Protein AF-A0ABD3RJJ1-F1 (afdb_monomer_lite)

pLDDT: mean 92.73, std 4.5, range [65.69, 96.06]

Secondary structure (DSSP, 8-state):
-EE-SEEEEEE-SS-EEEEEEEEEEEEEETT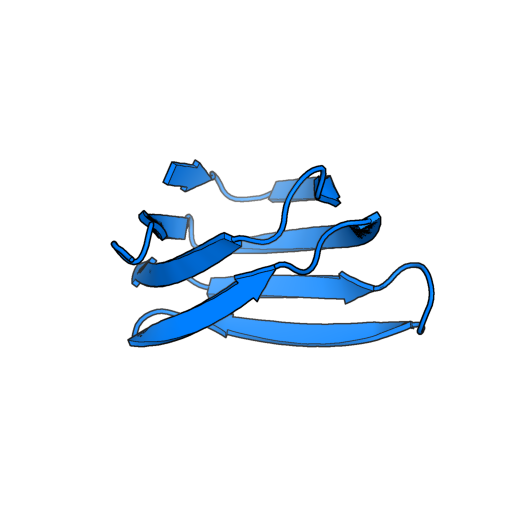T--EEEEETT-EEEE-TT-EEEEEEEEEEEEEEPP-

Structure (mmCIF, N/CA/C/O backbone):
data_AF-A0ABD3RJJ1-F1
#
_entry.id   AF-A0ABD3RJJ1-F1
#
loop_
_atom_site.group_PDB
_atom_site.id
_atom_site.type_symbol
_atom_site.label_atom_id
_atom_site.label_alt_id
_atom_site.label_comp_id
_atom_site.label_asym_id
_atom_site.label_entity_id
_atom_site.label_seq_id
_atom_site.pdbx_PDB_ins_code
_atom_site.Cartn_x
_atom_site.Cartn_y
_atom_site.Cartn_z
_atom_site.occupancy
_atom_site.B_iso_or_equiv
_atom_site.auth_seq_id
_atom_site.auth_comp_id
_atom_site.auth_asym_id
_atom_site.auth_atom_id
_atom_site.pdbx_PDB_model_num
ATOM 1 N N . MET A 1 1 ? -4.010 9.289 -8.201 1.00 86.00 1 MET A N 1
ATOM 2 C CA . MET A 1 1 ? -2.932 9.522 -7.215 1.00 86.00 1 MET A CA 1
ATOM 3 C C . MET A 1 1 ? -1.616 9.021 -7.786 1.00 86.00 1 MET A C 1
ATOM 5 O O . MET A 1 1 ? -1.618 8.006 -8.476 1.00 86.00 1 MET A O 1
ATOM 9 N N . PHE A 1 2 ? -0.517 9.729 -7.534 1.00 90.06 2 PHE A N 1
ATOM 10 C CA . PHE A 1 2 ? 0.815 9.369 -8.020 1.00 90.06 2 PHE A CA 1
ATOM 11 C C . PHE A 1 2 ? 1.825 9.481 -6.878 1.00 90.06 2 PHE A C 1
ATOM 13 O O . PHE A 1 2 ? 1.806 10.480 -6.163 1.00 90.06 2 PHE A O 1
ATOM 20 N N . TYR A 1 3 ? 2.695 8.480 -6.723 1.00 89.25 3 TYR A N 1
ATOM 21 C CA . TYR A 1 3 ? 3.784 8.519 -5.743 1.00 89.25 3 TYR A CA 1
ATOM 22 C C . TYR A 1 3 ? 5.118 8.149 -6.390 1.00 89.25 3 TYR A C 1
ATOM 24 O O . TYR A 1 3 ? 5.230 7.179 -7.145 1.00 89.25 3 TYR A O 1
ATOM 32 N N . ASN A 1 4 ? 6.145 8.925 -6.051 1.00 94.69 4 ASN A N 1
ATOM 33 C CA . ASN A 1 4 ? 7.518 8.674 -6.466 1.00 94.69 4 ASN A CA 1
ATOM 34 C C . ASN A 1 4 ? 8.145 7.512 -5.688 1.00 94.69 4 ASN A C 1
ATOM 36 O O . ASN A 1 4 ? 7.633 7.066 -4.662 1.00 94.69 4 ASN A O 1
ATOM 40 N N . ARG A 1 5 ? 9.294 7.039 -6.184 1.00 95.44 5 ARG A N 1
ATOM 41 C CA . ARG A 1 5 ? 10.123 6.058 -5.473 1.00 95.44 5 ARG A CA 1
ATOM 42 C C . ARG A 1 5 ? 10.532 6.622 -4.114 1.00 95.44 5 ARG A C 1
ATOM 44 O O . ARG A 1 5 ? 10.936 7.778 -4.027 1.00 95.44 5 ARG A O 1
ATOM 51 N N . GLY A 1 6 ? 10.456 5.800 -3.076 1.00 95.25 6 GLY A N 1
ATOM 52 C CA . GLY A 1 6 ? 10.775 6.231 -1.720 1.00 95.25 6 GLY A CA 1
ATOM 53 C C . GLY A 1 6 ? 10.150 5.345 -0.657 1.00 95.25 6 GLY A C 1
ATOM 54 O O . GLY A 1 6 ? 9.490 4.351 -0.965 1.00 95.25 6 GLY A O 1
ATOM 55 N N . LYS A 1 7 ? 10.387 5.710 0.602 1.00 95.69 7 LYS A N 1
ATOM 56 C CA . LYS A 1 7 ? 9.803 5.049 1.765 1.00 95.69 7 LYS A CA 1
ATOM 57 C C . LYS A 1 7 ? 9.035 6.078 2.581 1.00 95.69 7 LYS A C 1
ATOM 59 O O . LYS A 1 7 ? 9.587 7.131 2.883 1.00 95.69 7 LYS A O 1
ATOM 64 N N . PHE A 1 8 ? 7.792 5.770 2.929 1.00 92.69 8 PHE A N 1
ATOM 65 C CA . PHE A 1 8 ? 6.880 6.711 3.574 1.00 92.69 8 PHE A CA 1
ATOM 66 C C . PHE A 1 8 ? 6.117 6.007 4.688 1.00 92.69 8 PHE A C 1
ATOM 68 O O . PHE A 1 8 ? 5.623 4.898 4.483 1.00 92.69 8 PHE A O 1
ATOM 75 N N . ASN A 1 9 ? 6.001 6.655 5.843 1.00 94.06 9 ASN A N 1
ATOM 76 C CA . ASN A 1 9 ? 5.068 6.226 6.878 1.00 94.06 9 ASN A CA 1
ATOM 77 C C . ASN A 1 9 ? 3.717 6.876 6.588 1.00 94.06 9 ASN A C 1
ATOM 79 O O . ASN A 1 9 ? 3.662 8.072 6.302 1.00 94.06 9 ASN A O 1
ATOM 83 N N . MET A 1 10 ? 2.648 6.089 6.622 1.00 91.50 10 MET A N 1
ATOM 84 C CA . MET A 1 10 ? 1.299 6.548 6.314 1.00 91.50 10 MET A CA 1
ATOM 85 C C . MET A 1 10 ? 0.299 5.987 7.315 1.00 91.50 10 MET A C 1
ATOM 87 O O . MET A 1 10 ? 0.412 4.834 7.729 1.00 91.50 10 MET A O 1
ATOM 91 N N . LYS A 1 11 ? -0.701 6.807 7.632 1.00 93.94 11 LYS A N 1
ATOM 92 C CA . LYS A 1 11 ? -1.948 6.408 8.273 1.00 93.94 11 LYS A CA 1
ATOM 93 C C . LYS A 1 11 ? -3.084 6.693 7.302 1.00 93.94 11 LYS A C 1
ATOM 95 O O . LYS A 1 11 ? -3.135 7.780 6.725 1.00 93.94 11 LYS A O 1
ATOM 100 N N . TYR A 1 12 ? -3.951 5.717 7.069 1.00 91.19 12 TYR A N 1
ATOM 101 C CA . TYR A 1 12 ? -5.093 5.904 6.180 1.00 91.19 12 TYR A CA 1
ATOM 102 C C . TYR A 1 12 ? -6.294 6.413 6.971 1.00 91.19 12 TYR A C 1
ATOM 104 O O . TYR A 1 12 ? -6.861 5.693 7.780 1.00 91.19 12 TYR A O 1
ATOM 112 N N . GLU A 1 13 ? -6.685 7.662 6.733 1.00 93.62 13 GLU A N 1
ATOM 113 C CA . GLU A 1 13 ? -7.781 8.314 7.471 1.00 93.62 13 GLU A CA 1
ATOM 114 C C . GLU A 1 13 ? -9.179 7.848 7.041 1.00 93.62 13 GLU A C 1
ATOM 116 O O . GLU A 1 13 ? -10.154 8.136 7.719 1.00 93.62 13 GLU A O 1
ATOM 121 N N . GLN A 1 14 ? -9.299 7.188 5.887 1.00 94.31 14 GLN A N 1
ATOM 122 C CA . GLN A 1 14 ? -10.560 6.659 5.359 1.00 94.31 14 GLN A CA 1
ATOM 123 C C . GLN A 1 14 ? -10.272 5.424 4.514 1.00 94.31 14 GLN A C 1
ATOM 125 O O . GLN A 1 14 ? -9.243 5.377 3.827 1.00 94.31 14 GLN A O 1
ATOM 130 N N . GLU A 1 15 ? -11.207 4.475 4.499 1.00 94.50 15 GLU A N 1
ATOM 131 C CA . GLU A 1 15 ? -11.113 3.321 3.615 1.00 94.50 15 GLU A CA 1
ATOM 132 C C . GLU A 1 15 ? -11.229 3.751 2.151 1.00 94.50 15 GLU A C 1
ATOM 134 O O . GLU A 1 15 ? -12.150 4.472 1.756 1.00 94.50 15 GLU A O 1
ATOM 139 N N . LYS A 1 16 ? -10.284 3.301 1.321 1.00 93.50 16 LYS A N 1
ATOM 140 C CA . LYS A 1 16 ? -10.309 3.555 -0.121 1.00 93.50 16 LYS A CA 1
ATOM 141 C C . LYS A 1 16 ? -9.821 2.348 -0.895 1.00 93.50 16 LYS A C 1
ATOM 143 O O . LYS A 1 16 ? -8.848 1.696 -0.527 1.00 93.50 16 LYS A O 1
ATOM 148 N N . THR A 1 17 ? -10.473 2.097 -2.024 1.00 95.12 17 THR A N 1
ATOM 149 C CA . THR A 1 17 ? -10.068 1.060 -2.971 1.00 95.12 17 THR A CA 1
ATOM 150 C C . THR A 1 17 ? -9.560 1.701 -4.258 1.00 95.12 17 THR A C 1
ATOM 152 O O . THR A 1 17 ? -10.191 2.607 -4.808 1.00 95.12 17 THR A O 1
ATOM 155 N N . PHE A 1 18 ? -8.414 1.234 -4.748 1.00 94.50 18 PHE A N 1
ATOM 156 C CA . PHE A 1 18 ? -7.732 1.800 -5.905 1.00 94.50 18 PHE A CA 1
ATOM 157 C C . PHE A 1 18 ? -7.339 0.730 -6.913 1.00 94.50 18 PHE A C 1
ATOM 159 O O . PHE A 1 18 ? -6.826 -0.328 -6.552 1.00 94.50 18 PHE A O 1
ATOM 166 N N . TYR A 1 19 ? -7.490 1.056 -8.191 1.00 95.25 19 TYR A N 1
ATOM 167 C CA . TYR A 1 19 ? -6.867 0.299 -9.267 1.00 95.25 19 TYR A CA 1
ATOM 168 C C . TYR A 1 19 ? -5.416 0.732 -9.429 1.00 95.25 19 TYR A C 1
ATOM 170 O O . TYR A 1 19 ? -5.118 1.913 -9.651 1.00 95.25 19 TYR A O 1
ATOM 178 N N . MET A 1 20 ? -4.517 -0.242 -9.354 1.00 94.31 20 MET A N 1
ATOM 179 C CA . MET A 1 20 ? -3.093 -0.045 -9.531 1.00 94.31 20 MET A CA 1
ATOM 180 C C . MET A 1 20 ? -2.752 -0.021 -11.021 1.00 94.31 20 MET A C 1
ATOM 182 O O . MET A 1 20 ? -2.657 -1.059 -11.665 1.00 94.31 20 MET A O 1
ATOM 186 N N . ALA A 1 21 ? -2.572 1.161 -11.603 1.00 94.88 21 ALA A N 1
ATOM 187 C CA . ALA A 1 21 ? -2.379 1.282 -13.047 1.00 94.88 21 ALA A CA 1
ATOM 188 C C . ALA A 1 21 ? -0.934 1.027 -13.486 1.00 94.88 21 ALA A C 1
ATOM 190 O O . ALA A 1 21 ? -0.694 0.487 -14.563 1.00 94.88 21 ALA A O 1
ATOM 191 N N . ARG A 1 22 ? 0.043 1.464 -12.683 1.00 95.88 22 ARG A N 1
ATOM 192 C CA . ARG A 1 22 ? 1.480 1.342 -12.981 1.00 95.88 22 ARG A CA 1
ATOM 193 C C . ARG A 1 22 ? 2.297 1.261 -11.704 1.00 95.88 22 ARG A C 1
ATOM 195 O O . ARG A 1 22 ? 1.938 1.904 -10.725 1.00 95.88 22 ARG A O 1
ATOM 202 N N . GLY A 1 23 ? 3.448 0.596 -11.772 1.00 94.94 23 GLY A N 1
ATOM 203 C CA . GLY A 1 23 ? 4.449 0.582 -10.704 1.00 94.94 23 GLY A CA 1
ATOM 204 C C . GLY A 1 23 ? 4.384 -0.661 -9.824 1.00 94.94 23 GLY A C 1
ATOM 205 O O . GLY A 1 23 ? 3.687 -1.622 -10.138 1.00 94.94 23 GLY A O 1
ATOM 206 N N . LYS A 1 24 ? 5.166 -0.635 -8.742 1.00 95.38 24 LYS A N 1
ATOM 207 C CA . LYS A 1 24 ? 5.242 -1.699 -7.737 1.00 95.38 24 LYS A CA 1
ATOM 208 C C . LYS A 1 24 ? 5.572 -1.088 -6.380 1.00 95.38 24 LYS A C 1
ATOM 210 O O . LYS A 1 24 ? 6.514 -0.293 -6.268 1.00 95.38 24 LYS A O 1
ATOM 215 N N . ALA A 1 25 ? 4.824 -1.486 -5.362 1.00 94.81 25 ALA A N 1
ATOM 216 C CA . ALA A 1 25 ? 5.027 -1.058 -3.990 1.00 94.81 25 ALA A CA 1
ATOM 217 C C . ALA A 1 25 ? 4.913 -2.236 -3.020 1.00 94.81 25 ALA A C 1
ATOM 219 O O . ALA A 1 25 ? 4.353 -3.288 -3.330 1.00 94.81 25 ALA A O 1
ATOM 220 N N . LYS A 1 26 ? 5.494 -2.031 -1.845 1.00 95.25 26 LYS A N 1
ATOM 221 C CA . LYS A 1 26 ? 5.478 -2.947 -0.716 1.00 95.25 26 LYS A CA 1
ATOM 222 C C . LYS A 1 26 ? 4.989 -2.189 0.504 1.00 95.25 26 LYS A C 1
ATOM 224 O O . LYS A 1 26 ? 5.457 -1.086 0.754 1.00 95.25 26 LYS A O 1
ATOM 229 N N . MET A 1 27 ? 4.057 -2.751 1.252 1.00 94.62 27 MET A N 1
ATOM 230 C CA . MET A 1 27 ? 3.534 -2.170 2.482 1.00 94.62 27 MET A CA 1
ATOM 231 C C . MET A 1 27 ? 3.877 -3.071 3.653 1.00 94.62 27 MET A C 1
ATOM 233 O O . MET A 1 27 ? 3.649 -4.273 3.591 1.00 94.62 27 MET A O 1
ATOM 237 N N . HIS A 1 28 ? 4.396 -2.469 4.714 1.00 95.25 28 HIS A N 1
ATOM 238 C CA . HIS A 1 28 ? 4.653 -3.109 5.994 1.00 95.25 28 HIS A CA 1
ATOM 239 C C . HIS A 1 28 ? 3.632 -2.581 6.998 1.00 95.25 28 HIS A C 1
ATOM 241 O O . HIS A 1 28 ? 3.662 -1.393 7.327 1.00 95.25 28 HIS A O 1
ATOM 247 N N . SER A 1 29 ? 2.724 -3.439 7.453 1.00 93.88 29 SER A N 1
ATOM 248 C CA . SER A 1 29 ? 1.780 -3.113 8.521 1.00 93.88 29 SER A CA 1
ATOM 249 C C . SER A 1 29 ? 2.538 -2.926 9.831 1.00 93.88 29 SER A C 1
ATOM 251 O O . SER A 1 29 ? 3.301 -3.804 10.238 1.00 93.88 29 SER A O 1
ATOM 253 N N . LEU A 1 30 ? 2.342 -1.785 10.494 1.00 92.12 30 LEU A N 1
ATOM 254 C CA . LEU A 1 30 ? 2.986 -1.521 11.783 1.00 92.12 30 LEU A CA 1
ATOM 255 C C . LEU A 1 30 ? 2.273 -2.228 12.944 1.00 92.12 30 LEU A C 1
ATOM 257 O O . LEU A 1 30 ? 2.892 -2.452 13.979 1.00 92.12 30 LEU A O 1
ATOM 261 N N . SER A 1 31 ? 1.005 -2.611 12.772 1.00 88.62 31 SER A N 1
ATOM 262 C CA . SER A 1 31 ? 0.215 -3.304 13.796 1.00 88.62 31 SER A CA 1
ATOM 263 C C . SER A 1 31 ? 0.368 -4.824 13.746 1.00 88.62 31 SER A C 1
ATOM 265 O O . SER A 1 31 ? 0.403 -5.467 14.791 1.00 88.62 31 SER A O 1
ATOM 267 N N . THR A 1 32 ? 0.474 -5.405 12.547 1.00 88.25 32 THR A N 1
ATOM 268 C CA . THR A 1 32 ? 0.474 -6.868 12.355 1.00 88.25 32 THR A CA 1
ATOM 269 C C . THR A 1 32 ? 1.825 -7.436 11.924 1.00 88.25 32 THR A C 1
ATOM 271 O O . THR A 1 32 ? 1.976 -8.650 11.856 1.00 88.25 32 THR A O 1
ATOM 274 N N . SER A 1 33 ? 2.826 -6.592 11.633 1.00 87.69 33 SER A N 1
ATOM 275 C CA . SER A 1 33 ? 4.102 -6.986 10.997 1.00 87.69 33 SER A CA 1
ATOM 276 C C . SER A 1 33 ? 3.950 -7.680 9.635 1.00 87.69 33 SER A C 1
ATOM 278 O O . SER A 1 33 ? 4.930 -8.165 9.068 1.00 87.69 33 SER A O 1
ATOM 280 N N . GLU A 1 34 ? 2.736 -7.714 9.085 1.00 92.50 34 GLU A N 1
ATOM 281 C CA . GLU A 1 34 ? 2.468 -8.267 7.768 1.00 92.50 34 GLU A CA 1
ATOM 282 C C . GLU A 1 34 ? 3.071 -7.395 6.679 1.00 92.50 34 GLU A C 1
ATOM 284 O O . GLU A 1 34 ? 3.205 -6.171 6.800 1.00 92.50 34 GLU A O 1
ATOM 289 N N . VAL A 1 35 ? 3.415 -8.053 5.580 1.00 93.81 35 VAL A N 1
ATOM 290 C CA . VAL A 1 35 ? 4.060 -7.418 4.448 1.00 93.81 35 VAL A CA 1
ATOM 291 C C . VAL A 1 35 ? 3.325 -7.803 3.178 1.00 93.81 35 VAL A C 1
ATOM 293 O O . VAL A 1 35 ? 3.255 -8.978 2.829 1.00 93.81 35 VAL A O 1
ATOM 296 N N . VAL A 1 36 ? 2.809 -6.801 2.474 1.00 93.25 36 VAL A N 1
ATOM 297 C CA . VAL A 1 36 ? 2.018 -6.986 1.255 1.00 93.25 36 VAL A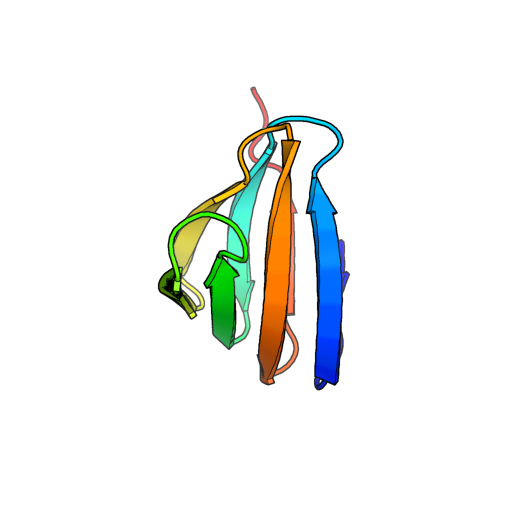 CA 1
ATOM 298 C C . VAL A 1 36 ? 2.723 -6.305 0.093 1.00 93.25 36 VAL A C 1
ATOM 300 O O . VAL A 1 36 ? 3.071 -5.128 0.171 1.00 93.25 36 VAL A O 1
ATOM 303 N N . GLU A 1 37 ? 2.931 -7.034 -1.000 1.00 95.06 37 GLU A N 1
ATOM 304 C CA . GLU A 1 37 ? 3.434 -6.481 -2.259 1.00 95.06 37 GLU A CA 1
ATOM 305 C C . GLU A 1 37 ? 2.302 -6.390 -3.280 1.00 95.06 37 GLU A C 1
ATOM 307 O O . GLU A 1 37 ? 1.488 -7.301 -3.413 1.00 95.06 37 GLU A O 1
ATOM 312 N N . PHE A 1 38 ? 2.253 -5.282 -4.013 1.00 94.19 38 PHE A N 1
ATOM 313 C CA . PHE A 1 38 ? 1.262 -5.066 -5.059 1.00 94.19 38 PHE A CA 1
ATOM 314 C C . PHE A 1 38 ? 1.853 -4.285 -6.230 1.00 94.19 38 PHE A C 1
ATOM 316 O O . PHE A 1 38 ? 2.785 -3.486 -6.083 1.00 94.19 38 PHE A O 1
ATOM 323 N N . GLU A 1 39 ? 1.311 -4.536 -7.417 1.00 95.25 39 GLU A N 1
ATOM 324 C CA . GLU A 1 39 ? 1.819 -4.004 -8.676 1.00 95.25 39 GLU A CA 1
ATOM 325 C C . GLU A 1 39 ? 0.698 -3.713 -9.676 1.00 95.25 39 GLU A C 1
ATOM 327 O O . GLU A 1 39 ? -0.488 -3.852 -9.370 1.00 95.25 39 GLU A O 1
ATOM 332 N N . ALA A 1 40 ? 1.080 -3.227 -10.857 1.00 96.06 40 ALA A N 1
ATOM 333 C CA . ALA A 1 40 ? 0.149 -2.882 -11.922 1.00 96.06 40 ALA A CA 1
ATOM 334 C C . ALA A 1 40 ? -0.827 -4.035 -12.234 1.00 96.06 40 ALA A C 1
ATOM 336 O O . ALA A 1 40 ? -0.413 -5.175 -12.417 1.00 96.06 40 ALA A O 1
ATOM 337 N N . GLY A 1 41 ? -2.118 -3.717 -12.318 1.00 95.06 41 GLY A N 1
ATOM 338 C CA . GLY A 1 41 ? -3.211 -4.667 -12.529 1.00 95.06 41 GLY A CA 1
ATOM 339 C C . GLY A 1 41 ? -3.941 -5.080 -11.248 1.00 95.06 41 GLY A C 1
ATOM 340 O O . GLY A 1 41 ? -5.068 -5.558 -11.332 1.00 95.06 41 GLY A O 1
ATOM 341 N N . HIS A 1 42 ? -3.362 -4.859 -10.064 1.00 95.81 42 HIS A N 1
ATOM 342 C CA . HIS A 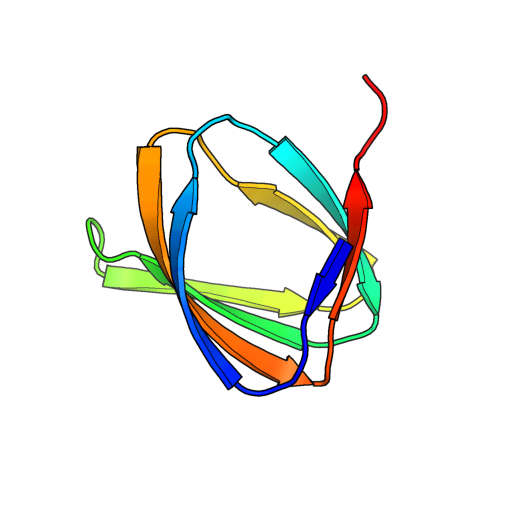1 42 ? -4.024 -5.202 -8.804 1.00 95.81 42 HIS A CA 1
ATOM 343 C C . HIS A 1 42 ? -5.103 -4.181 -8.412 1.00 95.81 42 HIS A C 1
ATOM 345 O O . HIS A 1 42 ? -4.976 -2.978 -8.658 1.00 95.81 42 HIS A O 1
ATOM 351 N N . LEU A 1 43 ? -6.151 -4.666 -7.742 1.00 94.88 43 LEU A N 1
ATOM 352 C CA . LEU A 1 43 ? -7.099 -3.848 -6.989 1.00 94.88 43 LEU A CA 1
ATOM 353 C C . LEU A 1 43 ? -6.662 -3.856 -5.522 1.00 94.88 43 LEU A C 1
ATOM 355 O O . LEU A 1 43 ? -6.538 -4.923 -4.927 1.00 94.88 43 LEU A O 1
ATOM 359 N N . VAL A 1 44 ? -6.389 -2.683 -4.958 1.00 93.31 44 VAL A N 1
ATOM 360 C CA . VAL A 1 44 ? -5.818 -2.546 -3.613 1.00 93.31 44 VAL A CA 1
ATOM 361 C C . VAL A 1 44 ? -6.792 -1.786 -2.731 1.00 93.31 44 VAL A C 1
ATOM 363 O O . VAL A 1 44 ? -7.180 -0.667 -3.067 1.00 93.31 44 VAL A O 1
ATOM 366 N N . THR A 1 45 ? -7.150 -2.372 -1.593 1.00 93.62 45 THR A N 1
ATOM 367 C CA . THR A 1 45 ? -7.953 -1.716 -0.558 1.00 93.62 45 THR A CA 1
ATOM 368 C C . THR A 1 45 ? -7.042 -1.284 0.583 1.00 93.62 45 THR A C 1
ATOM 370 O O . THR A 1 45 ? -6.283 -2.082 1.128 1.00 93.62 45 THR A O 1
ATOM 373 N N . GLN A 1 46 ? 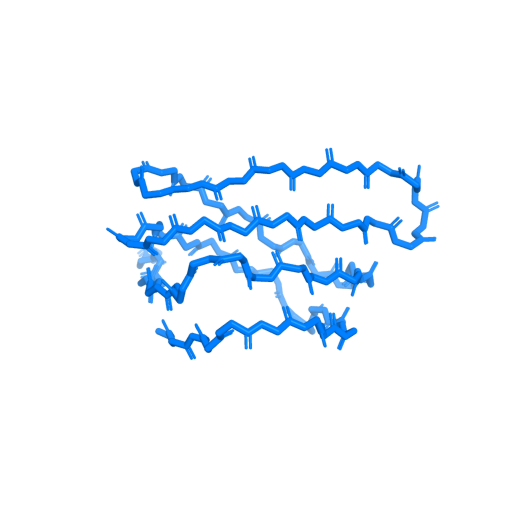-7.099 0.002 0.913 1.00 91.81 46 GLN A N 1
ATOM 374 C CA . GLN A 1 46 ? -6.439 0.606 2.062 1.00 91.81 46 GLN A CA 1
ATOM 375 C C . GLN A 1 46 ? -7.496 0.796 3.151 1.00 91.81 46 GLN A C 1
ATOM 377 O O . GLN A 1 46 ? -8.347 1.669 2.980 1.00 91.81 46 GLN A O 1
ATOM 382 N N . PRO A 1 47 ? -7.491 -0.021 4.216 1.00 92.75 47 PRO A N 1
ATOM 383 C CA . PRO A 1 47 ? -8.477 0.087 5.283 1.00 92.75 47 PRO A CA 1
ATOM 384 C C . PRO A 1 47 ? -8.232 1.330 6.140 1.00 92.75 47 PRO A C 1
ATOM 386 O O . PRO A 1 47 ? -7.086 1.737 6.357 1.00 92.75 47 PRO A O 1
ATOM 389 N N . GLU A 1 48 ? -9.319 1.918 6.637 1.00 95.06 48 GLU A N 1
ATOM 390 C CA . GLU A 1 48 ? -9.269 3.039 7.575 1.00 95.06 48 GLU A CA 1
ATOM 391 C C . GLU A 1 48 ? -8.500 2.668 8.851 1.00 95.06 48 GLU A C 1
ATOM 393 O O . GLU A 1 48 ? -8.582 1.549 9.356 1.00 95.06 48 GLU A O 1
ATOM 398 N N . GLY A 1 49 ? -7.723 3.615 9.369 1.00 93.75 49 GLY A N 1
ATOM 399 C CA . GLY A 1 49 ? -6.956 3.476 10.601 1.00 93.75 49 GLY A CA 1
ATOM 400 C C . GLY A 1 49 ? -5.671 2.658 10.473 1.00 93.75 49 GLY A C 1
ATOM 401 O O . GLY A 1 49 ? -4.883 2.646 11.419 1.00 93.75 49 GLY A O 1
ATOM 402 N N . LEU A 1 50 ? -5.406 2.011 9.331 1.00 92.25 50 LEU A N 1
ATOM 403 C CA . LEU A 1 50 ? -4.170 1.254 9.140 1.00 92.25 50 LEU A CA 1
ATOM 404 C C . LEU A 1 50 ? -2.958 2.189 9.078 1.00 92.25 50 LEU A C 1
ATOM 406 O O . LEU A 1 50 ? -2.872 3.084 8.233 1.00 92.25 50 LEU A O 1
ATOM 410 N N . GLU A 1 51 ? -1.990 1.910 9.947 1.00 94.94 51 GLU A N 1
ATOM 411 C CA . GLU A 1 51 ? -0.675 2.539 9.962 1.00 94.94 51 GLU A CA 1
ATOM 412 C C . GLU A 1 51 ? 0.351 1.605 9.320 1.00 94.94 51 GLU A C 1
ATOM 414 O O . GLU A 1 51 ? 0.506 0.441 9.704 1.00 94.94 51 GLU A O 1
ATOM 419 N N . CYS A 1 52 ? 1.055 2.100 8.306 1.00 94.94 52 CYS A N 1
ATOM 420 C CA . CYS A 1 52 ? 1.999 1.296 7.547 1.00 94.94 52 CYS A CA 1
ATOM 421 C C . CYS A 1 52 ? 3.229 2.090 7.108 1.00 94.94 52 CYS A C 1
ATOM 423 O O . CYS A 1 52 ? 3.200 3.311 6.940 1.00 94.94 52 CYS A O 1
ATOM 425 N N . ARG A 1 53 ? 4.318 1.365 6.849 1.00 96.06 53 ARG A N 1
ATOM 426 C CA . ARG A 1 53 ? 5.457 1.866 6.080 1.00 96.06 53 ARG A CA 1
ATOM 427 C C . ARG A 1 53 ? 5.351 1.345 4.654 1.00 96.06 53 ARG A C 1
ATOM 429 O O . ARG A 1 53 ? 5.441 0.144 4.418 1.00 96.06 53 ARG A O 1
ATOM 436 N N . SER A 1 54 ? 5.197 2.249 3.699 1.00 93.38 54 SER A N 1
ATOM 437 C CA . SER A 1 54 ? 5.192 1.932 2.273 1.00 93.38 54 SER A CA 1
ATOM 438 C C . SER A 1 54 ? 6.578 2.114 1.671 1.00 93.38 54 SER A C 1
ATOM 440 O O . SER A 1 54 ? 7.219 3.138 1.886 1.00 93.38 54 SER A O 1
ATOM 442 N N . GLU A 1 55 ? 7.025 1.148 0.879 1.00 95.56 55 GLU A N 1
ATOM 443 C CA . GLU A 1 55 ? 8.243 1.190 0.080 1.00 95.56 55 GLU A CA 1
ATOM 444 C C . GLU A 1 55 ? 7.880 1.117 -1.407 1.00 95.56 55 GLU A C 1
ATOM 446 O O . GLU A 1 55 ? 7.476 0.079 -1.936 1.00 95.56 55 GLU A O 1
ATOM 451 N N . VAL A 1 56 ? 8.024 2.243 -2.099 1.00 94.50 56 VAL A N 1
ATOM 452 C CA . VAL A 1 56 ? 7.751 2.371 -3.530 1.00 94.50 56 VAL A CA 1
ATOM 453 C C . VAL A 1 56 ? 9.045 2.124 -4.298 1.00 94.50 56 VAL A C 1
ATOM 455 O O . VAL A 1 56 ? 9.944 2.968 -4.326 1.00 94.50 56 VAL A O 1
ATOM 458 N N . THR A 1 57 ? 9.151 0.957 -4.937 1.00 89.81 57 THR A N 1
ATOM 459 C CA . THR A 1 57 ? 10.359 0.562 -5.683 1.00 89.81 57 THR A CA 1
ATOM 460 C C . THR A 1 57 ? 10.324 1.019 -7.134 1.00 89.81 57 THR A C 1
ATOM 462 O O . THR A 1 57 ? 11.379 1.320 -7.693 1.00 89.81 57 THR A O 1
ATOM 465 N N . LYS A 1 58 ? 9.133 1.133 -7.730 1.00 91.38 58 LYS A N 1
ATOM 466 C CA . LYS A 1 58 ? 8.869 1.761 -9.033 1.00 91.38 58 LYS A CA 1
ATOM 467 C C . LYS A 1 58 ? 7.727 2.750 -8.845 1.00 91.38 58 LYS A C 1
ATOM 469 O O . LYS A 1 58 ? 6.744 2.380 -8.214 1.00 91.38 58 LYS A O 1
ATOM 474 N N . ALA A 1 59 ? 7.862 3.966 -9.379 1.00 92.00 5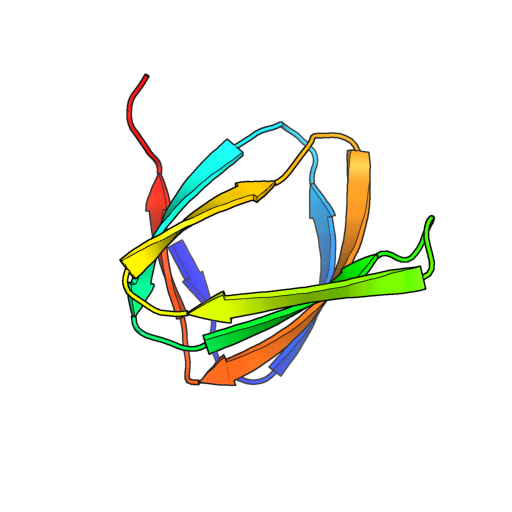9 ALA A N 1
ATOM 475 C CA . ALA A 1 59 ? 6.855 5.017 -9.220 1.00 92.00 59 ALA A CA 1
ATOM 476 C C . ALA A 1 59 ? 5.452 4.499 -9.562 1.00 92.00 59 ALA A C 1
ATOM 478 O O . ALA A 1 59 ? 5.277 3.749 -10.528 1.00 92.00 59 ALA A O 1
ATOM 479 N N . VAL A 1 60 ? 4.479 4.876 -8.740 1.00 92.69 60 VAL A N 1
ATOM 480 C CA . VAL A 1 60 ? 3.142 4.289 -8.745 1.00 92.69 60 VAL A CA 1
ATOM 481 C C . VAL A 1 60 ? 2.102 5.272 -9.242 1.00 92.69 60 VAL A C 1
ATOM 483 O O . VAL A 1 60 ? 2.127 6.449 -8.889 1.00 92.69 60 VAL A O 1
ATOM 486 N N . MET A 1 61 ? 1.158 4.769 -10.033 1.00 94.62 61 MET A N 1
ATOM 487 C CA . MET A 1 61 ? -0.021 5.511 -10.466 1.00 94.62 61 MET A CA 1
ATOM 488 C C . MET A 1 61 ? -1.270 4.708 -10.119 1.00 94.62 61 MET A C 1
ATOM 490 O O . MET A 1 61 ? -1.377 3.537 -10.482 1.00 94.62 61 MET A O 1
ATOM 494 N N . MET A 1 62 ? -2.200 5.352 -9.419 1.00 92.94 62 MET A N 1
ATOM 495 C CA . MET A 1 62 ? -3.420 4.743 -8.895 1.00 92.94 62 MET A CA 1
ATOM 496 C C . MET A 1 62 ? -4.648 5.567 -9.263 1.00 92.94 62 MET A C 1
ATOM 498 O O . MET A 1 62 ? -4.618 6.801 -9.179 1.00 92.94 62 MET A O 1
ATOM 502 N N . TYR A 1 63 ? -5.742 4.885 -9.585 1.00 93.69 63 TYR A N 1
ATOM 503 C CA . TYR A 1 63 ? -7.056 5.493 -9.788 1.00 93.69 63 TYR A CA 1
ATOM 504 C C . TYR A 1 63 ? -8.000 5.036 -8.681 1.00 93.69 63 TYR A C 1
ATOM 506 O O . TYR A 1 63 ? -8.033 3.851 -8.360 1.00 93.69 63 TYR A O 1
ATOM 514 N N . ILE A 1 64 ? -8.749 5.968 -8.088 1.00 90.69 64 ILE A N 1
ATOM 515 C CA . ILE A 1 64 ? -9.800 5.621 -7.123 1.00 90.69 64 ILE A CA 1
ATOM 516 C C . ILE A 1 64 ? -10.848 4.798 -7.869 1.00 90.69 64 ILE A C 1
ATOM 518 O O . ILE A 1 64 ? -11.278 5.204 -8.950 1.00 90.69 64 ILE A O 1
ATOM 522 N N . LYS A 1 65 ? -11.238 3.647 -7.314 1.00 88.62 65 LYS A N 1
ATOM 523 C CA . LYS A 1 65 ? -12.384 2.896 -7.821 1.00 88.62 65 LYS A CA 1
ATOM 524 C C . LYS A 1 65 ? -13.649 3.721 -7.540 1.00 88.62 65 LYS A C 1
ATOM 526 O O . LYS A 1 65 ? -13.904 4.001 -6.369 1.00 88.62 65 LYS A O 1
ATOM 531 N N . PRO A 1 66 ? -14.414 4.129 -8.569 1.00 76.31 66 PRO A N 1
ATOM 532 C CA . PRO A 1 66 ? -15.711 4.748 -8.342 1.00 76.31 66 PRO A CA 1
ATOM 533 C C . PRO A 1 66 ? -16.644 3.743 -7.654 1.00 76.31 66 PRO A C 1
ATOM 535 O O . PRO A 1 66 ? -16.581 2.544 -7.945 1.00 76.31 66 PRO A O 1
ATOM 538 N N . SER A 1 67 ? -17.440 4.245 -6.711 1.00 65.69 67 SER A N 1
ATOM 539 C 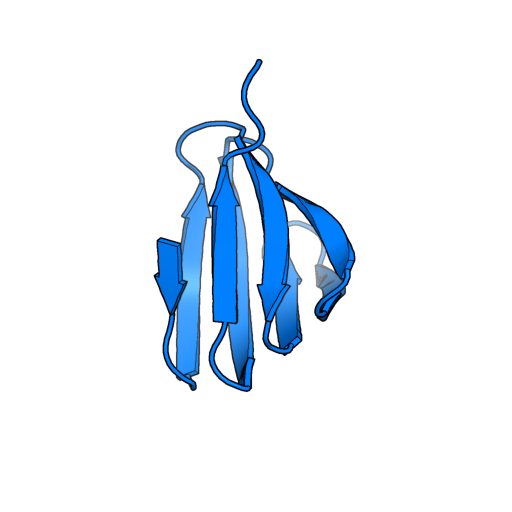CA . SER A 1 67 ? -18.490 3.508 -5.997 1.00 65.69 67 SER A CA 1
ATOM 540 C C . SER A 1 67 ? -19.631 3.120 -6.923 1.00 65.69 67 SER A C 1
ATOM 542 O O . SER A 1 67 ? -20.065 4.028 -7.672 1.00 65.69 67 SER A O 1
#

Organism: NCBI:txid265156

InterPro domains:
  IPR008579 (S)-ureidoglycine aminohydrolase, cupin domain [PF05899] (4-60)
  IPR014710 RmlC-like jelly roll fold [G3DSA:2.60.120.10] (3-64)

Foldseek 3Di:
DKDAADKDKDAAQAKFKKQWQAFKKWKQFPVPRDIDIDGHGDIDIDHHGTIIIMGTPTITDIDTDDD

Sequence (67 aa):
MFYNRGKFNMKYEQEKTFYMARGKAKMHSLSTSEVVEFEAGHLVTQPEGLECRSEVTKAVMMYIKPS

Radius of gyration: 11.12 Å; chains: 1; bounding box: 29×18×27 Å